Protein AF-A0A940MU10-F1 (afdb_monomer_lite)

Sequence (73 aa):
MIRRIQQGHLAEGVAVPIAGLCAWFGIPRRTVYCKPVKAAPKVDPRFAEPIKKIPLTRASMCCRAVDPGGAIM

Organism: NCBI:txid2820268

Foldseek 3Di:
DLVVVQVVCVVVVHRDDSVVSCVVVVHPVCVVPDDPDPDDPPDDVVVVVVLVVDDPVVNVVVVVVVPPDDDDD

pLDDT: mean 70.64, std 15.46, range [38.19, 91.12]

Secondary structure (DSSP, 8-state):
-HHHHHHHHHHTT----HHHHHHHTT--HHHHH-----SPP---HHHHHHHHHS-HHHHHHHHHTT-SS----

Structure (mmCIF, N/CA/C/O backbone):
data_AF-A0A940MU10-F1
#
_entry.id   AF-A0A940MU10-F1
#
loop_
_atom_site.group_PDB
_atom_site.id
_atom_site.type_symbol
_atom_site.label_atom_id
_atom_site.label_alt_id
_atom_site.label_comp_id
_atom_site.label_asym_id
_atom_site.label_entity_id
_atom_site.label_seq_id
_atom_site.pdbx_PDB_ins_code
_atom_site.Cartn_x
_atom_site.Cartn_y
_atom_site.Cartn_z
_atom_site.occupancy
_atom_site.B_iso_or_equiv
_atom_site.auth_seq_id
_atom_site.auth_comp_id
_atom_site.auth_asym_id
_atom_site.auth_atom_id
_atom_site.pdbx_PDB_model_num
ATOM 1 N N . MET A 1 1 ? -8.005 -5.585 2.701 1.00 78.81 1 MET A N 1
ATOM 2 C CA . MET A 1 1 ? -8.434 -5.792 4.101 1.00 78.81 1 MET A CA 1
ATOM 3 C C . MET A 1 1 ? -8.181 -4.557 4.969 1.00 78.81 1 MET A C 1
ATOM 5 O O . MET A 1 1 ? -9.145 -3.870 5.260 1.00 78.81 1 MET A O 1
ATOM 9 N N . ILE A 1 2 ? -6.931 -4.170 5.262 1.00 84.88 2 ILE A N 1
ATOM 10 C CA . ILE A 1 2 ? -6.599 -2.989 6.105 1.00 84.88 2 ILE A CA 1
ATOM 11 C C . ILE A 1 2 ? -7.241 -1.673 5.627 1.00 84.88 2 ILE A C 1
ATOM 13 O O . ILE A 1 2 ? -7.697 -0.870 6.434 1.00 84.88 2 ILE A O 1
ATOM 17 N N . ARG A 1 3 ? -7.356 -1.465 4.309 1.00 83.00 3 ARG A N 1
ATOM 18 C CA . ARG A 1 3 ? -8.024 -0.274 3.749 1.00 83.00 3 ARG A CA 1
ATOM 19 C C . ARG A 1 3 ? -9.504 -0.151 4.131 1.00 83.00 3 ARG A C 1
ATOM 21 O O . ARG A 1 3 ? -9.977 0.968 4.250 1.00 83.00 3 ARG A O 1
ATOM 28 N N . ARG A 1 4 ? -10.213 -1.265 4.353 1.00 85.94 4 ARG A N 1
ATOM 29 C CA . ARG A 1 4 ? -11.624 -1.259 4.788 1.00 85.94 4 ARG A CA 1
ATOM 30 C C . ARG A 1 4 ? -11.750 -0.829 6.250 1.00 85.94 4 ARG A C 1
ATOM 32 O O . ARG A 1 4 ? -12.632 -0.050 6.571 1.00 85.94 4 ARG A O 1
ATOM 39 N N . ILE A 1 5 ? -10.822 -1.270 7.098 1.00 87.25 5 ILE A N 1
ATOM 40 C CA . ILE A 1 5 ? -10.749 -0.869 8.512 1.00 87.25 5 ILE A CA 1
ATOM 41 C C . ILE A 1 5 ? -10.459 0.632 8.617 1.00 87.25 5 ILE A C 1
ATOM 43 O O . ILE A 1 5 ? -11.133 1.349 9.346 1.00 87.25 5 ILE A O 1
ATOM 47 N N . GLN A 1 6 ? -9.514 1.129 7.812 1.00 87.69 6 GLN A N 1
ATOM 48 C CA . GLN A 1 6 ? -9.223 2.561 7.755 1.00 87.69 6 GLN A CA 1
ATOM 49 C C . GLN A 1 6 ? -10.450 3.385 7.326 1.00 87.69 6 GLN A C 1
ATOM 51 O O . GLN A 1 6 ? -10.692 4.450 7.878 1.00 87.69 6 GLN A O 1
ATOM 56 N N . GLN A 1 7 ? -11.218 2.896 6.347 1.00 87.50 7 GLN A N 1
ATOM 57 C CA . GLN A 1 7 ? -12.454 3.543 5.896 1.00 87.50 7 GLN A CA 1
ATOM 58 C C . GLN A 1 7 ? -13.537 3.552 6.983 1.00 87.50 7 GLN A C 1
ATOM 60 O O . GLN A 1 7 ? -14.230 4.554 7.106 1.00 87.50 7 GLN A O 1
ATOM 65 N N . GLY A 1 8 ? -13.649 2.485 7.783 1.00 91.12 8 GLY A N 1
ATOM 66 C CA . GLY A 1 8 ? -14.551 2.435 8.938 1.00 91.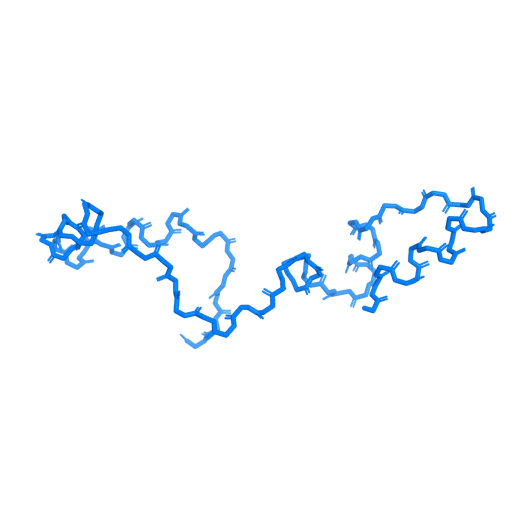12 8 GLY A CA 1
ATOM 67 C C . GLY A 1 8 ? -14.206 3.493 9.987 1.00 91.12 8 GLY A C 1
ATOM 68 O O . GLY A 1 8 ? -15.062 4.285 10.354 1.00 91.12 8 GLY A O 1
ATOM 69 N N . HIS A 1 9 ? -12.932 3.600 10.375 1.00 88.81 9 HIS A N 1
ATOM 70 C CA . HIS A 1 9 ? -12.498 4.650 11.307 1.00 88.81 9 HIS A CA 1
ATOM 71 C C . HIS A 1 9 ? -12.708 6.065 10.758 1.00 88.81 9 HIS A C 1
ATOM 73 O O . HIS A 1 9 ? -13.123 6.953 11.495 1.00 88.81 9 HIS A O 1
ATOM 79 N N . LEU A 1 10 ? -12.478 6.270 9.457 1.00 90.62 10 LEU A N 1
ATOM 80 C CA . LEU A 1 10 ? -12.764 7.541 8.789 1.00 90.62 10 LEU A CA 1
ATOM 81 C C . LEU A 1 10 ? -14.256 7.893 8.816 1.00 90.62 10 LEU A C 1
ATOM 83 O O . LEU A 1 10 ? -14.585 9.063 8.983 1.00 90.62 10 LEU A O 1
ATOM 87 N N . ALA A 1 11 ? -15.143 6.905 8.670 1.00 89.56 11 ALA A N 1
ATOM 88 C CA . ALA A 1 11 ? -16.588 7.111 8.762 1.00 89.56 11 ALA A CA 1
ATOM 89 C C . ALA A 1 11 ? -17.029 7.507 10.180 1.00 89.56 11 ALA A C 1
ATOM 91 O O . ALA A 1 11 ? -17.972 8.276 10.333 1.00 89.56 11 ALA A O 1
ATOM 92 N N . GLU A 1 12 ? -16.308 7.049 11.203 1.00 88.69 12 GLU A N 1
ATOM 93 C CA . GLU A 1 12 ? -16.506 7.456 12.600 1.00 88.69 12 GLU A CA 1
ATOM 94 C C . GLU A 1 12 ? -15.769 8.758 12.970 1.00 88.69 12 GLU A C 1
ATOM 96 O O . GLU A 1 12 ? -15.783 9.182 14.123 1.00 88.69 12 GLU A O 1
ATOM 101 N N . GLY A 1 13 ? -15.126 9.423 12.002 1.00 90.62 13 GLY A N 1
ATOM 102 C CA . GLY A 1 13 ? -14.433 10.700 12.202 1.00 90.62 13 GLY A CA 1
ATOM 103 C C . GLY A 1 13 ? -13.011 10.581 12.761 1.00 90.62 13 GLY A C 1
ATOM 104 O O . GLY A 1 13 ? -12.362 11.596 13.010 1.00 90.62 13 GLY A O 1
ATOM 105 N N . VAL A 1 14 ? -12.484 9.365 12.919 1.00 86.00 14 VAL A N 1
ATOM 106 C CA . VAL A 1 14 ? -11.126 9.121 13.418 1.00 86.00 14 VAL A CA 1
ATOM 107 C C . VAL A 1 14 ? -10.170 8.887 12.248 1.00 86.00 14 VAL A C 1
ATOM 109 O O . VAL A 1 14 ? -10.163 7.841 11.593 1.00 86.00 14 VAL A O 1
ATOM 112 N N . ALA A 1 15 ? -9.302 9.864 11.989 1.00 83.62 15 ALA A N 1
ATOM 113 C CA . ALA A 1 15 ? -8.290 9.761 10.944 1.00 83.62 15 ALA A CA 1
ATOM 114 C C . ALA A 1 15 ? -7.085 8.927 11.416 1.00 83.62 15 ALA A C 1
ATOM 116 O O . ALA A 1 15 ? -6.130 9.449 11.986 1.00 83.62 15 ALA A O 1
ATOM 117 N N . VAL A 1 16 ? -7.108 7.617 11.146 1.00 84.94 16 VAL A N 1
ATOM 118 C CA . VAL A 1 16 ? -5.983 6.720 11.464 1.00 84.94 16 VAL A CA 1
ATOM 119 C C . VAL A 1 16 ? -5.047 6.556 10.253 1.00 84.94 16 VAL A C 1
ATOM 121 O O . VAL A 1 16 ? -5.504 6.206 9.152 1.00 84.94 16 VAL A O 1
ATOM 124 N N . PRO A 1 17 ? -3.722 6.760 10.410 1.00 86.44 17 PRO A N 1
ATOM 125 C CA . PRO A 1 17 ? -2.763 6.510 9.341 1.00 86.44 17 PRO A CA 1
ATOM 126 C C . PRO A 1 17 ? -2.603 5.007 9.072 1.00 86.44 17 PRO A C 1
ATOM 128 O O . PRO A 1 17 ? -2.452 4.197 9.986 1.00 86.44 17 PRO A O 1
ATOM 131 N N . ILE A 1 18 ? -2.530 4.632 7.788 1.00 84.50 18 ILE A N 1
ATOM 132 C CA . ILE A 1 18 ? -2.303 3.236 7.352 1.00 84.50 18 ILE A CA 1
ATOM 133 C C . ILE A 1 18 ? -1.022 2.664 7.958 1.00 84.50 18 ILE A C 1
ATOM 135 O O . ILE A 1 18 ? -0.978 1.484 8.273 1.00 84.50 18 ILE A O 1
ATOM 139 N N . ALA A 1 19 ? 0.019 3.485 8.121 1.00 83.38 19 ALA A N 1
ATOM 140 C CA . ALA A 1 19 ? 1.285 3.041 8.696 1.00 83.38 19 ALA A CA 1
ATOM 141 C C . ALA A 1 19 ? 1.121 2.521 10.136 1.00 83.38 19 ALA A C 1
ATOM 143 O O . ALA A 1 19 ? 1.682 1.476 10.456 1.00 83.38 19 ALA A O 1
ATOM 144 N N . GLY A 1 20 ? 0.305 3.194 10.957 1.00 86.06 20 GLY A N 1
ATOM 145 C CA . GLY A 1 20 ? 0.000 2.758 12.323 1.00 86.06 20 GLY A CA 1
ATOM 146 C C . GLY A 1 20 ? -0.814 1.466 12.342 1.00 86.06 20 GLY A C 1
ATOM 147 O O . GLY A 1 20 ? -0.440 0.519 13.023 1.00 86.06 20 GLY A O 1
ATOM 148 N N . LEU A 1 21 ? -1.847 1.376 11.497 1.00 86.81 21 LEU A N 1
ATOM 149 C CA . LEU A 1 21 ? -2.637 0.148 11.342 1.00 86.81 21 LEU A CA 1
ATOM 150 C C . LEU A 1 21 ? -1.762 -1.036 10.899 1.00 86.81 21 LEU A C 1
ATOM 152 O O . LEU A 1 21 ? -1.846 -2.117 11.469 1.00 86.81 21 LEU A O 1
ATOM 156 N N . CYS A 1 22 ? -0.885 -0.841 9.912 1.00 86.44 22 CYS A N 1
ATOM 157 C CA . CYS A 1 22 ? 0.037 -1.880 9.453 1.00 86.44 22 CYS A CA 1
ATOM 158 C C . CYS A 1 22 ? 0.995 -2.343 10.558 1.00 86.44 22 CYS A C 1
ATOM 160 O O . CYS A 1 22 ? 1.240 -3.541 10.667 1.00 86.44 22 CYS A O 1
ATOM 162 N N . ALA A 1 23 ? 1.512 -1.418 11.374 1.00 85.69 23 ALA A N 1
ATOM 163 C CA . ALA A 1 23 ? 2.381 -1.751 12.499 1.00 85.69 23 ALA A CA 1
ATOM 164 C C . ALA A 1 23 ? 1.638 -2.565 13.570 1.00 85.69 23 ALA A C 1
ATOM 166 O O . ALA A 1 23 ? 2.160 -3.576 14.026 1.00 85.69 23 ALA A O 1
ATOM 167 N N . TRP A 1 24 ? 0.404 -2.183 13.913 1.00 87.50 24 TRP A N 1
ATOM 168 C CA . TRP A 1 24 ? -0.416 -2.898 14.899 1.00 87.50 24 TRP A CA 1
ATOM 169 C C . TRP A 1 24 ? -0.784 -4.312 14.461 1.00 87.50 24 TRP A C 1
ATOM 171 O O . TRP A 1 24 ? -0.743 -5.236 15.266 1.00 87.50 24 TRP A O 1
ATOM 181 N N . PHE A 1 25 ? -1.107 -4.499 13.181 1.00 83.00 25 PHE A N 1
ATOM 182 C CA . PHE A 1 25 ? -1.420 -5.822 12.642 1.00 83.00 25 PHE A CA 1
ATOM 183 C C . PHE A 1 25 ? -0.173 -6.639 12.258 1.00 83.00 25 PHE A C 1
ATOM 185 O O . PHE A 1 25 ? -0.318 -7.773 11.809 1.00 83.00 25 PHE A O 1
ATOM 192 N N . GLY A 1 26 ? 1.041 -6.085 12.378 1.00 84.56 26 GLY A N 1
ATOM 193 C CA . GLY A 1 26 ? 2.279 -6.749 11.946 1.00 84.56 26 GLY A CA 1
ATOM 194 C C . GLY A 1 26 ? 2.360 -6.996 10.433 1.00 84.56 26 GLY A C 1
ATOM 195 O O . GLY A 1 26 ? 3.120 -7.846 9.974 1.00 84.56 26 GLY A O 1
ATOM 196 N N . ILE A 1 27 ? 1.566 -6.274 9.636 1.00 80.06 27 ILE A N 1
ATOM 197 C CA . ILE A 1 27 ? 1.451 -6.491 8.192 1.00 80.06 27 ILE A CA 1
ATOM 198 C C . ILE A 1 27 ? 2.423 -5.562 7.451 1.00 80.06 27 ILE A C 1
ATOM 200 O O . ILE A 1 27 ? 2.304 -4.335 7.548 1.00 80.06 27 ILE A O 1
ATOM 204 N N . PRO A 1 28 ? 3.350 -6.098 6.629 1.00 80.62 28 PRO A N 1
ATOM 205 C CA . PRO A 1 28 ? 4.255 -5.276 5.838 1.00 80.62 28 PRO A CA 1
ATOM 206 C C . PRO A 1 28 ? 3.481 -4.375 4.880 1.00 80.62 28 PRO A C 1
ATOM 208 O O . PRO A 1 28 ? 2.682 -4.847 4.067 1.00 80.62 28 PRO A O 1
ATOM 211 N N . ARG A 1 29 ? 3.783 -3.075 4.903 1.00 74.81 29 ARG A N 1
ATOM 212 C CA . ARG A 1 29 ? 3.088 -2.041 4.119 1.00 74.81 29 ARG A CA 1
ATOM 213 C C . ARG A 1 29 ? 3.022 -2.362 2.615 1.00 74.81 29 ARG A C 1
ATOM 215 O O . ARG A 1 29 ? 2.006 -2.097 1.977 1.00 74.81 29 ARG A O 1
ATOM 222 N N . ARG A 1 30 ? 4.051 -3.020 2.069 1.00 78.12 30 ARG A N 1
ATOM 223 C CA . ARG A 1 30 ? 4.102 -3.522 0.681 1.00 78.12 30 ARG A CA 1
ATOM 224 C C . ARG A 1 30 ? 2.915 -4.409 0.297 1.00 78.12 30 ARG A C 1
ATOM 226 O O . ARG A 1 30 ? 2.397 -4.270 -0.798 1.00 78.12 30 ARG A O 1
ATOM 233 N N . THR A 1 31 ? 2.429 -5.253 1.205 1.00 74.38 31 THR A N 1
ATOM 234 C CA . THR A 1 31 ? 1.287 -6.149 0.938 1.00 74.38 31 THR A CA 1
ATOM 235 C C . THR A 1 31 ? -0.037 -5.392 0.825 1.00 74.38 31 THR A C 1
ATOM 237 O O . THR A 1 31 ? -0.990 -5.885 0.230 1.00 74.38 31 THR A O 1
ATOM 240 N N . VAL A 1 32 ? -0.098 -4.178 1.381 1.00 74.19 32 VAL A N 1
ATOM 241 C CA . VAL A 1 32 ? -1.295 -3.330 1.368 1.00 74.19 32 VAL A CA 1
ATOM 242 C C . VAL A 1 32 ? -1.374 -2.491 0.096 1.00 74.19 32 VAL A C 1
ATOM 244 O O . VAL A 1 32 ? -2.470 -2.300 -0.430 1.00 74.19 32 VAL A O 1
ATOM 247 N N . TYR A 1 33 ? -0.239 -1.980 -0.392 1.00 74.12 33 TYR A N 1
ATOM 248 C CA . TYR A 1 33 ? -0.198 -1.104 -1.570 1.00 74.12 33 TYR A CA 1
ATOM 249 C C . TYR A 1 33 ? 0.068 -1.846 -2.872 1.00 74.12 33 TYR A C 1
ATOM 251 O O . TYR A 1 33 ? -0.522 -1.503 -3.898 1.00 74.12 33 TYR A O 1
ATOM 259 N N . CYS A 1 34 ? 0.941 -2.849 -2.854 1.00 71.38 34 CYS A N 1
ATOM 260 C CA . CYS A 1 34 ? 1.252 -3.594 -4.058 1.00 71.38 34 CYS A CA 1
ATOM 261 C C . CYS A 1 34 ? 0.091 -4.540 -4.355 1.00 71.38 34 CYS A C 1
ATOM 263 O O . CYS A 1 34 ? -0.118 -5.537 -3.665 1.00 71.38 34 CYS A O 1
ATOM 265 N N . LYS A 1 35 ? -0.669 -4.232 -5.408 1.00 65.44 35 LYS A N 1
ATOM 266 C CA . LYS A 1 35 ? -1.571 -5.213 -6.008 1.00 65.44 35 LYS A CA 1
ATOM 267 C C . LYS A 1 35 ? -0.695 -6.322 -6.601 1.00 65.44 35 LYS A C 1
ATOM 269 O O . LYS A 1 35 ? 0.221 -5.984 -7.350 1.00 65.44 35 LYS A O 1
ATOM 274 N N . PRO A 1 36 ? -0.933 -7.607 -6.293 1.00 63.09 36 PRO A N 1
ATOM 275 C CA . PRO A 1 36 ? -0.200 -8.684 -6.940 1.00 63.09 36 PRO A CA 1
ATOM 276 C C . PRO A 1 36 ? -0.521 -8.644 -8.435 1.00 63.09 36 PRO A C 1
ATOM 278 O O . PRO A 1 36 ? -1.646 -8.912 -8.858 1.00 63.09 36 PRO A O 1
ATOM 281 N N . VAL A 1 37 ? 0.459 -8.239 -9.237 1.00 61.69 37 VAL A N 1
ATOM 282 C CA . VAL A 1 37 ? 0.347 -8.223 -10.691 1.00 61.69 37 VAL A CA 1
ATOM 283 C C . VAL A 1 37 ? 0.814 -9.590 -11.183 1.00 61.69 37 VAL A C 1
ATOM 285 O O . VAL A 1 37 ? 1.978 -9.935 -11.032 1.00 61.69 37 VAL A O 1
ATOM 288 N N . LYS A 1 38 ? -0.100 -10.380 -11.762 1.00 58.75 38 LYS A N 1
ATOM 289 C CA . LYS A 1 38 ? 0.233 -11.656 -12.430 1.00 58.75 38 LYS A CA 1
ATOM 290 C C . LYS A 1 38 ? 0.993 -11.460 -13.749 1.00 58.75 38 LYS A C 1
ATOM 292 O O . LYS A 1 38 ? 1.443 -12.430 -14.346 1.00 58.75 38 LYS A O 1
ATOM 297 N N . ALA A 1 39 ? 1.074 -10.224 -14.237 1.00 62.19 39 ALA A N 1
ATOM 298 C CA . ALA A 1 39 ? 1.771 -9.907 -15.471 1.00 62.19 39 ALA A CA 1
ATOM 299 C C . ALA A 1 39 ? 3.283 -9.889 -15.239 1.00 62.19 39 ALA A C 1
ATOM 301 O O . ALA A 1 39 ? 3.759 -9.359 -14.233 1.00 62.19 39 ALA A O 1
ATOM 302 N N . ALA A 1 40 ? 4.020 -10.433 -16.207 1.00 60.41 40 ALA A N 1
ATOM 303 C CA . ALA A 1 40 ? 5.465 -10.313 -16.235 1.00 60.41 40 ALA A CA 1
ATOM 304 C C . ALA A 1 40 ? 5.861 -8.825 -16.142 1.00 60.41 40 ALA A C 1
ATOM 306 O O . ALA A 1 40 ? 5.203 -7.980 -16.767 1.00 60.41 40 ALA A O 1
ATOM 307 N N . PRO A 1 41 ? 6.906 -8.482 -15.366 1.00 66.38 41 PRO A N 1
ATOM 308 C CA . PRO A 1 41 ? 7.421 -7.124 -15.313 1.00 66.38 41 PRO A CA 1
ATOM 309 C C . PRO A 1 41 ? 7.681 -6.615 -16.732 1.00 66.38 41 PRO A C 1
ATOM 311 O O . PRO A 1 41 ? 8.315 -7.299 -17.536 1.00 66.38 41 PRO A O 1
ATOM 314 N N . LYS A 1 42 ? 7.177 -5.422 -17.058 1.00 65.62 42 LYS A N 1
ATOM 315 C CA . LYS A 1 42 ? 7.492 -4.770 -18.331 1.00 65.62 42 LYS A CA 1
ATOM 316 C C . LYS A 1 42 ? 8.956 -4.344 -18.278 1.00 65.62 42 LYS A C 1
ATOM 318 O O . LYS A 1 42 ? 9.277 -3.324 -17.674 1.00 65.62 42 LYS A O 1
ATOM 323 N N . VAL A 1 43 ? 9.836 -5.156 -18.854 1.00 66.62 43 VAL A N 1
ATOM 324 C CA . VAL A 1 43 ? 11.263 -4.848 -18.949 1.00 66.62 43 VAL A CA 1
ATOM 325 C C . VAL A 1 43 ? 11.513 -4.192 -20.298 1.00 66.62 43 VAL A C 1
ATOM 327 O O . VAL A 1 43 ? 11.312 -4.813 -21.339 1.00 66.62 43 VAL A O 1
ATOM 330 N N . ASP A 1 44 ? 11.943 -2.933 -20.275 1.00 68.38 44 ASP A N 1
ATOM 331 C CA . ASP A 1 44 ? 12.379 -2.245 -21.487 1.00 68.38 44 ASP A CA 1
ATOM 332 C C . ASP A 1 44 ? 13.715 -2.855 -21.964 1.00 68.38 44 ASP A C 1
ATOM 334 O O . ASP A 1 44 ? 14.653 -2.995 -21.162 1.00 68.38 44 ASP A O 1
ATOM 338 N N . PRO A 1 45 ? 13.831 -3.240 -23.247 1.00 68.00 45 PRO A N 1
ATOM 339 C CA . PRO A 1 45 ? 15.035 -3.865 -23.786 1.00 68.00 45 PRO A CA 1
ATOM 340 C C . PRO A 1 45 ? 16.292 -2.995 -23.627 1.00 68.00 45 PRO A C 1
ATOM 342 O O . PRO A 1 45 ? 17.378 -3.543 -23.431 1.00 68.00 45 PRO A O 1
ATOM 345 N N . ARG A 1 46 ? 16.154 -1.661 -23.578 1.00 68.44 46 ARG A N 1
ATOM 346 C CA . ARG A 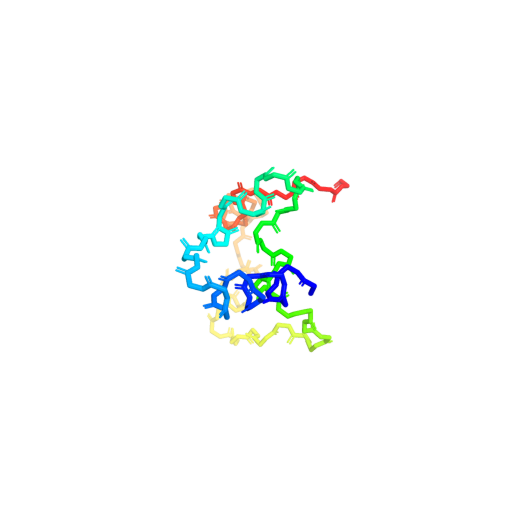1 46 ? 17.260 -0.726 -23.312 1.00 68.44 46 ARG A CA 1
ATOM 347 C C . ARG A 1 46 ? 17.930 -0.974 -21.962 1.00 68.44 46 ARG A C 1
ATOM 349 O O . ARG A 1 46 ? 19.123 -0.716 -21.824 1.00 68.44 46 ARG A O 1
ATOM 356 N N . PHE A 1 47 ? 17.183 -1.466 -20.974 1.00 67.44 47 PHE A N 1
ATOM 357 C CA . PHE A 1 47 ? 17.714 -1.827 -19.658 1.00 67.44 47 PHE A CA 1
ATOM 358 C C . PHE A 1 47 ? 18.049 -3.318 -19.562 1.00 67.44 47 PHE A C 1
ATOM 360 O O . PHE A 1 47 ? 19.002 -3.683 -18.876 1.00 67.44 47 PHE A O 1
ATOM 367 N N . ALA A 1 48 ? 17.338 -4.187 -20.285 1.00 70.81 48 ALA A N 1
ATOM 368 C CA . ALA A 1 48 ? 17.604 -5.625 -20.272 1.00 70.81 48 ALA A CA 1
ATOM 369 C C . ALA A 1 48 ? 18.999 -5.977 -20.814 1.00 70.81 48 ALA A C 1
ATOM 371 O O . ALA A 1 48 ? 19.693 -6.825 -20.254 1.00 70.81 48 ALA A O 1
ATOM 372 N N . GLU A 1 49 ? 19.419 -5.337 -21.904 1.00 73.00 49 GLU A N 1
ATOM 373 C CA . GLU A 1 49 ? 20.710 -5.607 -22.537 1.00 73.00 49 GLU A CA 1
ATOM 374 C C . GLU A 1 49 ? 21.934 -5.238 -21.684 1.00 73.00 49 GLU A C 1
ATOM 376 O O . GLU A 1 49 ? 22.826 -6.082 -21.554 1.00 73.00 49 GLU A O 1
ATOM 381 N N . PRO A 1 50 ? 22.030 -4.037 -21.079 1.00 72.62 50 PRO A N 1
ATOM 382 C CA . PRO A 1 50 ? 23.175 -3.695 -20.240 1.00 72.62 50 PRO A CA 1
ATOM 383 C C . PRO A 1 50 ? 23.224 -4.520 -18.949 1.00 72.62 50 PRO A C 1
ATOM 385 O O . PRO A 1 50 ? 24.316 -4.861 -18.500 1.00 72.62 50 PRO A O 1
ATOM 388 N N . ILE A 1 51 ? 22.074 -4.905 -18.380 1.00 72.81 51 ILE A N 1
ATOM 389 C CA . ILE A 1 51 ? 22.017 -5.741 -17.169 1.00 72.81 51 ILE A CA 1
ATOM 390 C C . ILE A 1 51 ? 22.530 -7.164 -17.444 1.00 72.81 51 ILE A C 1
ATOM 392 O O . ILE A 1 51 ? 23.191 -7.756 -16.598 1.00 72.81 51 ILE A O 1
ATOM 396 N N . LYS A 1 52 ? 22.299 -7.710 -18.643 1.00 74.06 52 LYS A N 1
ATOM 397 C CA . LYS A 1 52 ? 22.838 -9.026 -19.032 1.00 74.06 52 LYS A CA 1
ATOM 398 C C . LYS A 1 52 ? 24.352 -9.018 -19.268 1.00 74.06 52 LYS A C 1
ATOM 400 O O . LYS A 1 52 ? 24.984 -10.062 -19.174 1.00 74.06 52 LYS A O 1
ATOM 405 N N . LYS A 1 53 ? 24.926 -7.856 -19.597 1.00 80.44 53 LYS A N 1
ATOM 406 C CA . LYS A 1 53 ? 26.352 -7.692 -19.927 1.00 80.44 53 LYS A CA 1
ATOM 407 C C . LYS A 1 53 ? 27.226 -7.384 -18.708 1.00 80.44 53 LYS A C 1
ATOM 409 O O . LYS A 1 53 ? 28.449 -7.429 -18.818 1.00 80.44 53 LYS A O 1
ATOM 414 N N . ILE A 1 54 ? 26.637 -7.052 -17.556 1.00 74.81 54 ILE A N 1
ATOM 415 C CA . ILE A 1 54 ? 27.405 -6.818 -16.328 1.00 74.81 54 ILE A CA 1
ATOM 416 C C . ILE A 1 54 ? 27.737 -8.145 -15.623 1.00 74.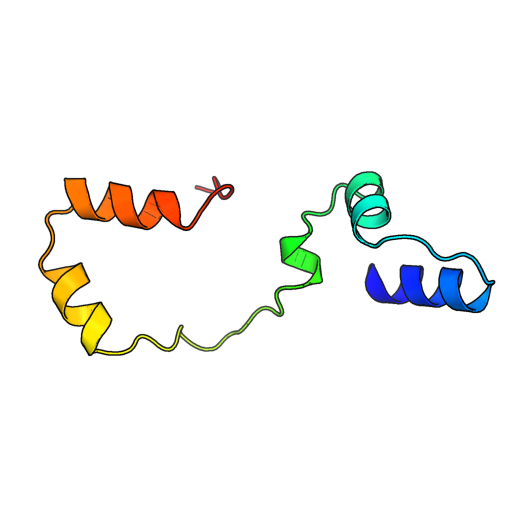81 54 ILE A C 1
ATOM 418 O O . ILE A 1 54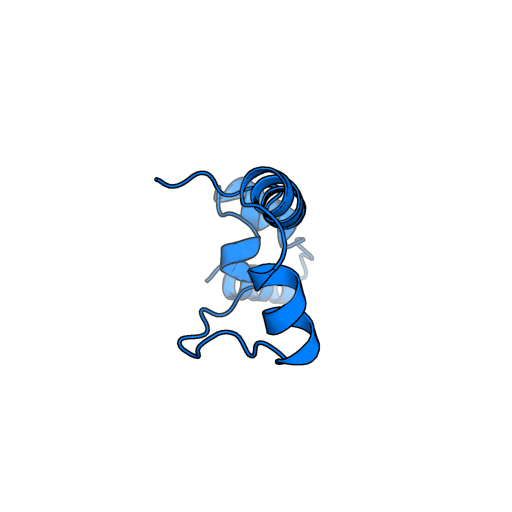 ? 26.888 -9.031 -15.544 1.00 74.81 54 ILE A O 1
ATOM 422 N N . PRO A 1 55 ? 28.957 -8.298 -15.074 1.00 74.00 55 PRO A N 1
ATOM 423 C CA . PRO A 1 55 ? 29.355 -9.510 -14.361 1.00 74.00 55 PRO A CA 1
ATOM 424 C C . PRO A 1 55 ? 28.512 -9.704 -13.094 1.00 74.00 55 PRO A C 1
ATOM 426 O O . PRO A 1 55 ? 28.198 -8.730 -12.405 1.00 74.00 55 PRO A O 1
ATOM 429 N N . LEU A 1 56 ? 28.181 -10.960 -12.763 1.00 59.81 56 LEU A N 1
ATOM 430 C CA . LEU A 1 56 ? 27.273 -11.339 -11.666 1.00 59.81 56 LEU A CA 1
ATOM 431 C C . LEU A 1 56 ? 27.619 -10.663 -10.327 1.00 59.81 56 LEU A C 1
ATOM 433 O O . LEU A 1 56 ? 26.725 -10.218 -9.608 1.00 59.81 56 LEU A O 1
ATOM 437 N N . THR A 1 57 ? 28.909 -10.496 -10.027 1.00 62.88 57 THR A N 1
ATOM 438 C CA . THR A 1 57 ? 29.392 -9.777 -8.838 1.00 62.88 57 THR A CA 1
ATOM 439 C C . THR A 1 57 ? 28.836 -8.351 -8.764 1.00 62.88 57 THR A C 1
ATOM 441 O O . THR A 1 57 ? 28.322 -7.943 -7.722 1.00 62.88 57 THR A O 1
ATOM 444 N N . ARG A 1 58 ? 28.847 -7.617 -9.888 1.00 57.41 58 ARG A N 1
ATOM 445 C CA . ARG A 1 58 ? 28.305 -6.252 -10.005 1.00 57.41 58 ARG A CA 1
ATOM 446 C C . ARG A 1 58 ? 26.784 -6.239 -10.176 1.00 57.41 58 ARG A C 1
ATOM 448 O O . ARG A 1 58 ? 26.130 -5.325 -9.679 1.00 57.41 58 ARG A O 1
ATOM 455 N N . ALA A 1 59 ? 26.217 -7.263 -10.813 1.00 57.03 59 ALA A N 1
ATOM 456 C CA . ALA A 1 59 ? 24.769 -7.441 -10.909 1.00 57.03 59 ALA A CA 1
ATOM 457 C C . ALA A 1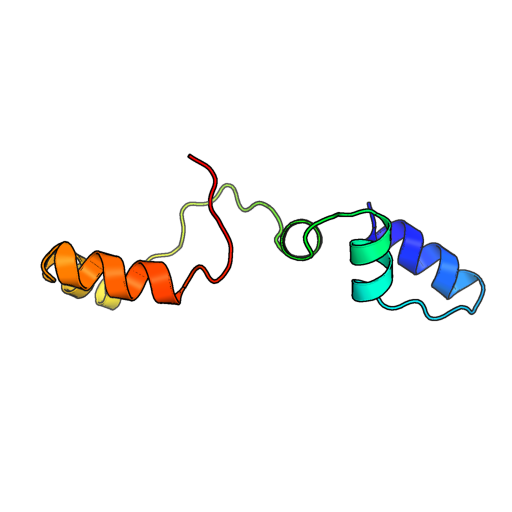 59 ? 24.124 -7.607 -9.519 1.00 57.03 59 ALA A C 1
ATOM 459 O O . ALA A 1 59 ? 23.144 -6.929 -9.221 1.00 57.03 59 ALA A O 1
ATOM 460 N N . SER A 1 60 ? 24.737 -8.393 -8.621 1.00 54.19 60 SER A N 1
ATOM 461 C CA . SER A 1 60 ? 24.254 -8.588 -7.240 1.00 54.19 60 SER A CA 1
ATOM 462 C C . SER A 1 60 ? 24.208 -7.292 -6.418 1.00 54.19 60 SER A C 1
ATOM 464 O O . SER A 1 60 ? 23.393 -7.161 -5.505 1.00 54.19 60 SER A O 1
ATOM 466 N N . MET A 1 61 ? 25.079 -6.333 -6.744 1.00 52.03 61 MET A N 1
ATOM 467 C CA . MET A 1 61 ? 25.174 -5.032 -6.081 1.00 52.03 61 MET A CA 1
ATOM 468 C C . MET A 1 61 ? 24.038 -4.097 -6.518 1.00 52.03 61 MET A C 1
ATOM 470 O O . MET A 1 61 ? 23.512 -3.342 -5.707 1.00 52.03 61 MET A O 1
ATOM 474 N N . CYS A 1 62 ? 23.615 -4.189 -7.782 1.00 47.19 62 CYS A N 1
ATOM 475 C CA . CYS A 1 62 ? 22.508 -3.403 -8.325 1.00 47.19 62 CYS A CA 1
ATOM 476 C C . CYS A 1 62 ? 21.140 -3.990 -7.929 1.00 47.19 62 CYS A C 1
ATOM 478 O O . CYS A 1 62 ? 20.227 -3.245 -7.589 1.00 47.19 62 CYS A O 1
ATOM 480 N N . CYS A 1 63 ? 21.014 -5.322 -7.873 1.00 47.72 63 CYS A N 1
ATOM 481 C CA . CYS A 1 63 ? 19.796 -5.982 -7.394 1.00 47.72 63 CYS A CA 1
ATOM 482 C C . CYS A 1 63 ? 19.555 -5.738 -5.892 1.00 47.72 63 CYS A C 1
ATOM 484 O O . CYS A 1 63 ? 18.433 -5.433 -5.501 1.00 47.72 63 CYS A O 1
ATOM 486 N N . ARG A 1 64 ? 20.602 -5.763 -5.049 1.00 44.12 64 ARG A N 1
ATOM 487 C CA . ARG A 1 64 ? 20.472 -5.457 -3.608 1.00 44.12 64 ARG A CA 1
ATOM 488 C C . ARG A 1 64 ? 20.101 -4.005 -3.300 1.00 44.12 64 ARG A C 1
ATOM 490 O O . ARG A 1 64 ? 19.556 -3.749 -2.234 1.00 44.12 64 ARG A O 1
ATOM 497 N N . ALA A 1 65 ? 20.364 -3.064 -4.207 1.00 42.38 65 ALA A N 1
ATOM 498 C CA . ALA A 1 65 ? 19.969 -1.665 -4.027 1.00 42.38 65 ALA A CA 1
ATOM 499 C C . ALA A 1 65 ? 18.456 -1.434 -4.224 1.00 42.38 65 ALA A C 1
ATOM 501 O O . ALA A 1 65 ? 17.932 -0.421 -3.765 1.00 42.38 65 ALA A O 1
ATOM 502 N N . VAL A 1 66 ? 17.753 -2.363 -4.885 1.00 44.44 66 VAL A N 1
ATOM 503 C CA . VAL A 1 66 ? 16.306 -2.272 -5.157 1.00 44.44 66 VAL A CA 1
ATOM 504 C C . VAL A 1 66 ? 15.461 -2.995 -4.098 1.00 44.44 66 VAL A C 1
ATOM 506 O O . VAL A 1 66 ? 14.285 -2.673 -3.943 1.00 44.44 66 VAL A O 1
ATOM 509 N N . ASP A 1 67 ? 16.058 -3.878 -3.293 1.00 42.09 67 ASP A N 1
ATOM 510 C CA . ASP A 1 67 ? 15.383 -4.581 -2.197 1.00 42.09 67 ASP A CA 1
ATOM 511 C C . ASP A 1 67 ? 15.923 -4.158 -0.816 1.00 42.09 67 ASP A C 1
ATOM 513 O O . ASP A 1 67 ? 16.732 -4.873 -0.223 1.00 42.09 67 ASP A O 1
ATOM 517 N N . PRO A 1 68 ? 15.434 -3.059 -0.203 1.00 40.41 68 PRO A N 1
ATOM 518 C CA . PRO A 1 68 ? 15.705 -2.781 1.208 1.00 40.41 68 PRO A CA 1
ATOM 519 C C . PRO A 1 68 ? 14.876 -3.664 2.163 1.00 40.41 68 PRO A C 1
ATOM 521 O O . PRO A 1 68 ? 14.740 -3.359 3.344 1.00 40.41 68 PRO A O 1
ATOM 524 N N . GLY A 1 69 ? 14.307 -4.774 1.694 1.00 51.94 69 GLY A N 1
ATOM 525 C CA . GLY A 1 69 ? 13.672 -5.736 2.584 1.00 51.94 69 GLY A CA 1
ATOM 526 C C . GLY A 1 69 ? 13.052 -6.887 1.827 1.00 51.94 69 GLY A C 1
ATOM 527 O O . GLY A 1 69 ? 11.968 -6.746 1.274 1.00 51.94 69 GLY A O 1
ATOM 528 N N . GLY A 1 70 ? 13.683 -8.054 1.846 1.00 39.53 70 GLY A N 1
ATOM 529 C CA . GLY A 1 70 ? 13.113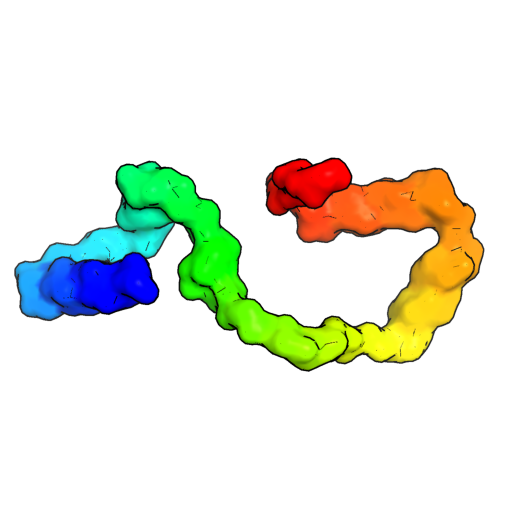 -9.204 1.156 1.00 39.53 70 GLY A CA 1
ATOM 530 C C . GLY A 1 70 ? 13.951 -10.463 1.184 1.00 39.53 70 GLY A C 1
ATOM 531 O O . GLY A 1 70 ? 13.999 -11.151 0.178 1.00 39.53 70 GLY A O 1
ATOM 532 N N . ALA A 1 71 ? 14.566 -10.788 2.322 1.00 45.00 71 ALA A N 1
ATOM 533 C CA . ALA A 1 71 ? 14.854 -12.184 2.614 1.00 45.00 71 ALA A CA 1
ATOM 534 C C . ALA A 1 71 ? 13.526 -12.957 2.600 1.00 45.00 71 ALA A C 1
ATOM 536 O O . ALA A 1 71 ? 12.652 -12.698 3.428 1.00 45.00 71 ALA A O 1
ATOM 537 N N . ILE A 1 72 ? 13.374 -13.847 1.626 1.00 44.38 72 ILE A N 1
ATOM 538 C CA . ILE A 1 72 ? 12.663 -15.118 1.745 1.00 44.38 72 ILE A CA 1
ATOM 539 C C . ILE A 1 72 ? 13.228 -16.040 0.660 1.00 44.38 72 ILE A C 1
ATOM 541 O O . ILE A 1 72 ? 13.050 -15.765 -0.526 1.00 44.38 72 ILE A O 1
ATOM 545 N N . MET A 1 73 ? 13.848 -17.123 1.148 1.00 38.19 73 MET A N 1
ATOM 546 C CA . MET A 1 73 ? 14.632 -18.182 0.487 1.00 38.19 73 MET A CA 1
ATOM 547 C C . MET A 1 73 ? 16.110 -17.845 0.298 1.00 38.19 73 MET A C 1
ATOM 549 O O . MET A 1 73 ? 16.465 -17.156 -0.680 1.00 38.19 73 MET A O 1
#

Radius of gyration: 18.47 Å; chains: 1; bounding box: 46×29×39 Å